Protein AF-Q8IZH7-F1 (afdb_monomer)

Foldseek 3Di:
DVVVVCVVVVHDCPPPVNVCVVVVVVVVLCQLVVCVVDDLCVLQVVQKDQQQFFDKDKDWQQWAWHADPVPRHIDIDIDIDIDGDNRIDGDNVSVSVVRGD

Mean predicted aligned error: 4.45 Å

Structure (mmCIF, N/CA/C/O backbone):
data_AF-Q8IZH7-F1
#
_entry.id   AF-Q8IZH7-F1
#
loop_
_atom_site.group_PDB
_atom_site.id
_atom_site.type_symbol
_atom_site.label_atom_id
_atom_site.label_alt_id
_atom_site.label_comp_id
_atom_site.label_asym_id
_atom_site.label_entity_id
_atom_site.label_seq_id
_atom_site.pdbx_PDB_ins_code
_atom_site.Cartn_x
_atom_site.Cartn_y
_atom_site.Cartn_z
_atom_site.occupancy
_atom_site.B_iso_or_equiv
_atom_site.auth_seq_id
_atom_site.auth_comp_id
_atom_site.auth_asym_id
_atom_site.auth_atom_id
_atom_site.pdbx_PDB_model_num
ATOM 1 N N . ALA A 1 1 ? -11.655 10.825 15.273 1.00 97.06 1 ALA A N 1
ATOM 2 C CA . ALA A 1 1 ? -12.390 9.987 14.301 1.00 97.06 1 ALA A CA 1
ATOM 3 C C . ALA A 1 1 ? -12.548 8.541 14.785 1.00 97.06 1 ALA A C 1
ATOM 5 O O . ALA A 1 1 ? -13.629 8.208 15.245 1.00 97.06 1 ALA A O 1
ATOM 6 N N . TYR A 1 2 ? -11.500 7.702 14.788 1.00 98.38 2 TYR A N 1
ATOM 7 C CA . TYR A 1 2 ? -11.636 6.259 15.078 1.00 98.38 2 TYR A CA 1
ATOM 8 C C . TYR A 1 2 ? -12.259 5.895 16.434 1.00 98.38 2 TYR A C 1
ATOM 10 O O . TYR A 1 2 ? -13.051 4.963 16.492 1.00 98.38 2 TYR A O 1
ATOM 18 N N . SER A 1 3 ? -11.978 6.640 17.510 1.00 98.12 3 SER A N 1
ATOM 19 C CA . SER A 1 3 ? -12.655 6.415 18.802 1.00 98.12 3 SER A CA 1
ATOM 20 C C . SER A 1 3 ? -14.180 6.573 18.697 1.00 98.12 3 SER A C 1
ATOM 22 O O . SER A 1 3 ? -14.927 5.750 19.214 1.00 98.12 3 SER A O 1
ATOM 24 N N . SER A 1 4 ? -14.642 7.579 17.941 1.00 98.50 4 SER A N 1
ATOM 25 C CA . SER A 1 4 ? -16.071 7.801 17.686 1.00 98.50 4 SER A CA 1
ATOM 26 C C . SER A 1 4 ? -16.686 6.645 16.905 1.00 98.50 4 SER A C 1
ATOM 28 O O . SER A 1 4 ? -17.784 6.224 17.235 1.00 98.50 4 SER A O 1
ATOM 30 N N . ILE A 1 5 ? -15.972 6.112 15.906 1.00 98.62 5 ILE A N 1
ATOM 31 C CA . ILE A 1 5 ? -16.426 4.951 15.127 1.00 98.62 5 ILE A CA 1
ATOM 32 C C . ILE A 1 5 ? -16.647 3.749 16.052 1.00 98.62 5 ILE A C 1
ATOM 34 O O . ILE A 1 5 ? -17.691 3.115 15.968 1.00 98.62 5 ILE A O 1
ATOM 38 N N . LEU A 1 6 ? -15.719 3.469 16.976 1.00 98.50 6 LEU A N 1
ATOM 39 C CA . LEU A 1 6 ? -15.877 2.371 17.939 1.00 98.50 6 LEU A CA 1
ATOM 40 C C . LEU A 1 6 ? -17.149 2.539 18.782 1.00 98.50 6 LEU A C 1
ATOM 42 O O . LEU A 1 6 ? -17.942 1.608 18.879 1.00 98.50 6 LEU A O 1
ATOM 46 N N . SER A 1 7 ? -17.385 3.731 19.334 1.00 98.38 7 SER A N 1
ATOM 47 C CA . SER A 1 7 ? -18.611 4.007 20.092 1.00 98.38 7 SER A CA 1
ATOM 48 C C . SER A 1 7 ? -19.877 3.878 19.239 1.00 98.38 7 SER A C 1
ATOM 50 O O . SER A 1 7 ? -20.858 3.299 19.695 1.00 98.38 7 SER A O 1
ATOM 52 N N . SER A 1 8 ? -19.863 4.366 17.996 1.00 98.62 8 SER A N 1
ATOM 53 C CA . SER A 1 8 ? -21.001 4.263 17.070 1.00 98.62 8 SER A CA 1
ATOM 54 C C . SER A 1 8 ? -21.311 2.826 16.644 1.00 98.62 8 SER A C 1
ATOM 56 O O . SER A 1 8 ? -22.454 2.530 16.312 1.00 98.62 8 SER A O 1
ATOM 58 N N . LEU A 1 9 ? -20.323 1.928 16.687 1.00 98.50 9 LEU A N 1
ATOM 59 C CA . LEU A 1 9 ? -20.498 0.492 16.451 1.00 98.50 9 LEU A CA 1
ATOM 60 C C . LEU A 1 9 ? -21.016 -0.269 17.689 1.00 98.50 9 LEU A C 1
ATOM 62 O O . LEU A 1 9 ? -21.170 -1.485 17.629 1.00 98.50 9 LEU A O 1
ATOM 66 N N . GLY A 1 10 ? -21.277 0.417 18.811 1.00 98.44 10 GLY A N 1
ATOM 67 C CA . GLY A 1 10 ? -21.748 -0.195 20.060 1.00 98.44 10 GLY A CA 1
ATOM 68 C C . GLY A 1 10 ? -20.648 -0.856 20.899 1.00 98.44 10 GLY A C 1
ATOM 69 O O . GLY A 1 10 ? -20.946 -1.548 21.871 1.00 98.44 10 GLY A O 1
ATOM 70 N N . GLU A 1 11 ? -19.377 -0.652 20.548 1.00 98.44 11 GLU A N 1
ATOM 71 C CA . GLU A 1 11 ? -18.233 -1.165 21.302 1.00 98.44 11 GLU A CA 1
ATOM 72 C C . GLU A 1 11 ? -17.896 -0.277 22.507 1.00 98.44 11 GLU A C 1
ATOM 74 O O . GLU A 1 11 ? -18.160 0.926 22.508 1.00 98.44 11 GLU A O 1
ATOM 79 N N . ASN A 1 12 ? -17.255 -0.857 23.529 1.00 98.00 12 ASN A N 1
ATOM 80 C CA . ASN A 1 12 ? -16.745 -0.111 24.685 1.00 98.00 12 ASN A CA 1
ATOM 81 C C . ASN A 1 12 ? -15.272 0.279 24.452 1.00 98.00 12 ASN A C 1
ATOM 83 O O . ASN A 1 12 ? -14.399 -0.577 24.632 1.00 98.00 12 ASN A O 1
ATOM 87 N N . PRO A 1 13 ? -14.934 1.550 24.143 1.00 97.38 13 PRO A N 1
ATOM 88 C CA . PRO A 1 13 ? -13.551 1.945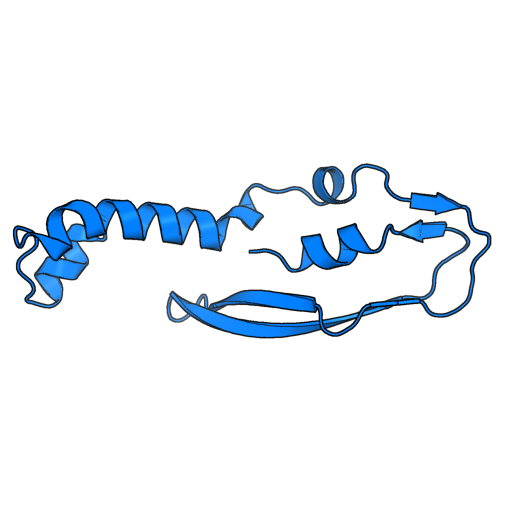 23.857 1.00 97.38 13 PRO A CA 1
ATOM 89 C C . PRO A 1 13 ? -12.594 1.780 25.047 1.00 97.38 13 PRO A C 1
ATOM 91 O O . PRO A 1 13 ? -11.381 1.773 24.852 1.00 97.38 13 PRO A O 1
ATOM 94 N N . GLN A 1 14 ? -13.122 1.628 26.269 1.00 97.94 14 GLN A N 1
ATOM 95 C CA . GLN A 1 14 ? -12.331 1.429 27.487 1.00 97.94 14 GLN A CA 1
ATOM 96 C C . GLN A 1 14 ? -11.949 -0.034 27.736 1.00 97.94 14 GLN A C 1
ATOM 98 O O . GLN A 1 14 ? -11.177 -0.318 28.654 1.00 97.94 14 GLN A O 1
ATOM 103 N N . ARG A 1 15 ? -12.450 -0.992 26.939 1.00 98.06 15 ARG A N 1
ATOM 104 C CA . ARG A 1 15 ? -12.018 -2.389 27.082 1.00 98.06 15 ARG A CA 1
ATOM 105 C C . ARG A 1 15 ? -10.536 -2.519 26.738 1.00 98.06 15 ARG A C 1
ATOM 107 O O . ARG A 1 15 ? -10.058 -1.886 25.797 1.00 98.06 15 ARG A O 1
ATOM 114 N N . GLN A 1 16 ? -9.827 -3.396 27.448 1.00 97.75 16 GLN A N 1
ATOM 115 C CA . GLN A 1 16 ? -8.365 -3.533 27.369 1.00 97.75 16 GLN A CA 1
ATOM 116 C C . GLN A 1 16 ? -7.835 -3.642 25.924 1.00 97.75 16 GLN A C 1
ATOM 118 O O . GLN A 1 16 ? -6.832 -3.015 25.587 1.00 97.75 16 GLN A O 1
ATOM 123 N N . GLY A 1 17 ? -8.554 -4.348 25.042 1.00 97.94 17 GLY A N 1
ATOM 124 C CA . GLY A 1 17 ? -8.181 -4.497 23.632 1.00 97.94 17 GLY A CA 1
ATOM 125 C C . GLY A 1 17 ? -8.342 -3.239 22.760 1.00 97.94 17 GLY A C 1
ATOM 126 O O . GLY A 1 17 ? -7.642 -3.122 21.754 1.00 97.94 17 GLY A O 1
ATOM 127 N N . LEU A 1 18 ? -9.219 -2.295 23.128 1.00 98.44 18 LEU A N 1
ATOM 128 C CA . LEU A 1 18 ? -9.536 -1.102 22.326 1.00 98.44 18 LEU A CA 1
ATOM 129 C C . LEU A 1 18 ? -8.846 0.178 22.780 1.00 98.44 18 LEU A C 1
ATOM 131 O O . LEU A 1 18 ? -8.760 1.104 21.977 1.00 98.44 18 LEU A O 1
ATOM 135 N N . LEU A 1 19 ? -8.271 0.215 23.984 1.00 98.25 19 LEU A N 1
ATOM 136 C CA . LEU A 1 19 ? -7.619 1.413 24.535 1.00 98.25 19 LEU A CA 1
ATOM 137 C C . LEU A 1 19 ? -6.630 2.073 23.561 1.00 98.25 19 LEU A C 1
ATOM 139 O O . LEU A 1 19 ? -6.573 3.294 23.440 1.00 98.25 19 LEU A O 1
ATOM 143 N N . LYS A 1 20 ? -5.857 1.260 22.831 1.00 98.50 20 LYS A N 1
ATOM 144 C CA . LYS A 1 20 ? -4.877 1.737 21.840 1.00 98.50 20 LYS A CA 1
ATOM 145 C C . LYS A 1 20 ? -5.354 1.630 20.391 1.00 98.50 20 LYS A C 1
ATOM 147 O O . LYS A 1 20 ? -4.611 1.983 19.481 1.00 98.50 20 LYS A O 1
ATOM 152 N N . THR A 1 21 ? -6.553 1.114 20.139 1.00 98.56 21 THR A N 1
ATOM 153 C CA . THR A 1 21 ? -7.059 0.897 18.774 1.00 98.56 21 THR A CA 1
ATOM 154 C C . THR A 1 21 ? -7.261 2.193 17.991 1.00 98.56 21 THR A C 1
ATOM 156 O O . THR A 1 21 ? -6.822 2.214 16.847 1.00 98.56 21 THR A O 1
ATOM 159 N N . PRO A 1 22 ? -7.799 3.294 18.555 1.00 98.62 22 PRO A N 1
ATOM 160 C CA . PRO A 1 22 ? -7.923 4.550 17.813 1.00 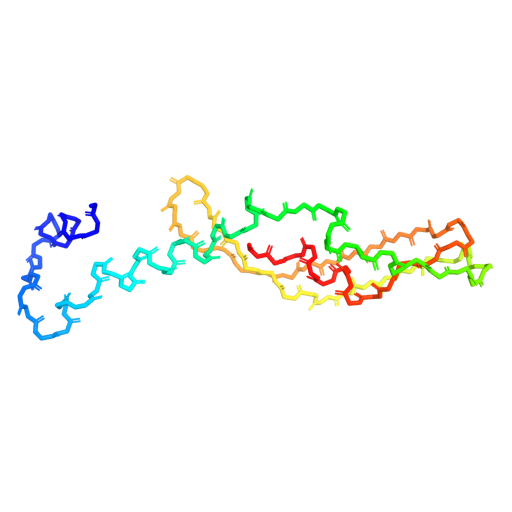98.62 22 PRO A CA 1
ATOM 161 C C . PRO A 1 22 ? -6.594 5.067 17.253 1.00 98.62 22 PRO A C 1
ATOM 163 O O . PRO A 1 22 ? -6.539 5.502 16.107 1.00 98.62 22 PRO A O 1
ATOM 166 N N . TRP A 1 23 ? -5.523 4.969 18.046 1.00 98.56 23 TRP A N 1
ATOM 167 C CA . TRP A 1 23 ? -4.178 5.375 17.641 1.00 98.56 23 TRP A CA 1
ATOM 168 C C . TRP A 1 23 ? -3.590 4.427 16.600 1.00 98.56 23 TRP A C 1
ATOM 170 O O . TRP A 1 23 ? -3.113 4.878 15.567 1.00 98.56 23 TRP A O 1
ATOM 180 N N . ARG A 1 24 ? -3.692 3.110 16.827 1.00 98.62 24 ARG A N 1
ATOM 181 C CA . ARG A 1 24 ? -3.202 2.098 15.878 1.00 98.62 24 ARG A CA 1
ATOM 182 C C . ARG A 1 24 ? -3.911 2.183 14.525 1.00 98.62 24 ARG A C 1
ATOM 184 O O . ARG A 1 24 ? -3.248 2.096 13.501 1.00 98.62 24 ARG A O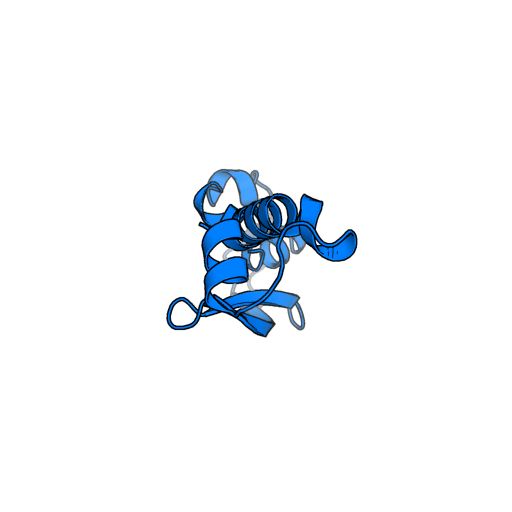 1
ATOM 191 N N . ALA A 1 25 ? -5.227 2.393 14.518 1.00 98.44 25 ALA A N 1
ATOM 192 C CA . ALA A 1 25 ? -6.009 2.560 13.296 1.00 98.44 25 ALA A CA 1
ATOM 193 C C . ALA A 1 25 ? -5.626 3.843 12.543 1.00 98.44 25 ALA A C 1
ATOM 195 O O . ALA A 1 25 ? -5.469 3.806 11.327 1.00 98.44 25 ALA A O 1
ATOM 196 N N . ALA A 1 26 ? -5.412 4.954 13.259 1.00 98.50 26 ALA A N 1
ATOM 197 C CA . ALA A 1 26 ? -4.939 6.197 12.655 1.00 98.50 26 ALA A CA 1
ATOM 198 C C . ALA A 1 26 ? -3.553 6.035 12.016 1.00 98.50 26 ALA A C 1
ATOM 200 O O . ALA A 1 26 ? -3.379 6.390 10.855 1.00 98.50 26 ALA A O 1
ATOM 201 N N . SER A 1 27 ? -2.596 5.444 12.736 1.00 98.38 27 SER A N 1
ATOM 202 C CA . SER A 1 27 ? -1.252 5.192 12.207 1.00 98.38 27 SER A CA 1
ATOM 203 C C . SER A 1 27 ? -1.260 4.225 11.023 1.00 98.38 27 SER A C 1
ATOM 205 O O . SER A 1 27 ? -0.528 4.435 10.063 1.00 98.38 27 SER A O 1
ATOM 207 N N . ALA A 1 28 ? -2.105 3.189 11.060 1.00 97.88 28 ALA A N 1
ATOM 208 C CA . ALA A 1 28 ? -2.259 2.268 9.938 1.00 97.88 28 ALA A CA 1
ATOM 209 C C . ALA A 1 28 ? -2.811 2.983 8.698 1.00 97.88 28 ALA A C 1
ATOM 211 O O . ALA A 1 28 ? -2.256 2.832 7.618 1.00 97.88 28 ALA A O 1
ATOM 212 N N . MET A 1 29 ? -3.851 3.808 8.857 1.00 98.06 29 MET A N 1
ATOM 213 C CA . MET A 1 29 ? -4.415 4.578 7.747 1.00 98.06 29 MET A CA 1
ATOM 214 C C . MET A 1 29 ? -3.390 5.539 7.141 1.00 98.06 29 MET A C 1
ATOM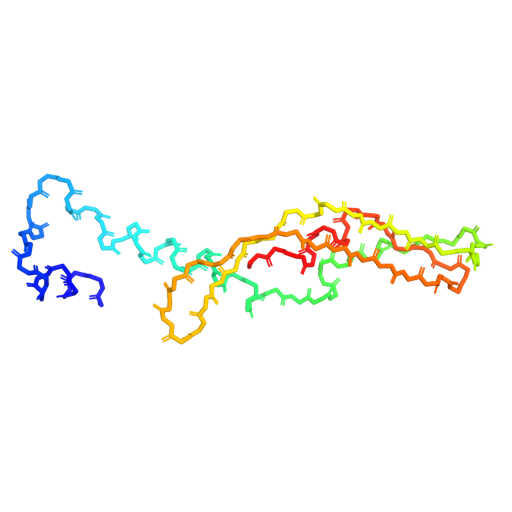 216 O O . MET A 1 29 ? -3.256 5.583 5.928 1.00 98.06 29 MET A O 1
ATOM 220 N N . GLN A 1 30 ? -2.608 6.233 7.974 1.00 97.62 30 GLN A N 1
ATOM 221 C CA . GLN A 1 30 ? -1.516 7.093 7.504 1.00 97.62 30 GLN A CA 1
ATOM 222 C C . GLN A 1 30 ? -0.461 6.320 6.707 1.00 97.62 30 GLN A C 1
ATOM 224 O O . GLN A 1 30 ? 0.032 6.825 5.704 1.00 97.62 30 GLN A O 1
ATOM 229 N N . PHE A 1 31 ? -0.124 5.100 7.134 1.00 96.44 31 PHE A N 1
ATOM 230 C CA . PHE A 1 31 ? 0.799 4.238 6.400 1.00 96.44 31 PHE A CA 1
ATOM 231 C C . PHE A 1 31 ? 0.213 3.772 5.063 1.00 96.44 31 PHE A C 1
ATOM 233 O O . PHE A 1 31 ? 0.910 3.801 4.058 1.00 96.44 31 PHE A O 1
ATOM 240 N N . PHE A 1 32 ? -1.063 3.381 5.032 1.00 96.00 32 PHE A N 1
ATOM 241 C CA . PHE A 1 32 ? -1.735 2.960 3.799 1.00 96.00 32 PHE A CA 1
ATOM 242 C C . PHE A 1 32 ? -1.913 4.083 2.772 1.00 96.00 32 PHE A C 1
ATOM 244 O O . PHE A 1 32 ? -2.251 3.801 1.629 1.00 96.00 32 PHE A O 1
ATOM 251 N N . THR A 1 33 ? -1.725 5.335 3.183 1.00 96.00 33 THR A N 1
ATOM 252 C CA . THR A 1 33 ? -1.816 6.517 2.325 1.00 96.00 33 THR A CA 1
ATOM 253 C C . THR A 1 33 ? -0.486 7.270 2.250 1.00 96.00 33 THR A C 1
ATOM 255 O O . THR A 1 33 ? -0.477 8.473 1.976 1.00 96.00 33 THR A O 1
ATOM 258 N N . LYS A 1 34 ? 0.641 6.619 2.570 1.00 95.44 34 LYS A N 1
ATOM 259 C CA . LYS A 1 34 ? 1.948 7.287 2.622 1.00 95.44 34 LYS A CA 1
ATOM 260 C C . LYS A 1 34 ? 2.395 7.767 1.239 1.00 95.44 34 LYS A C 1
ATOM 262 O O . LYS A 1 34 ? 3.080 8.782 1.175 1.00 95.44 34 LYS A O 1
ATOM 267 N N . GLY A 1 35 ? 1.961 7.123 0.154 1.00 93.25 35 GLY A N 1
ATOM 268 C CA . GLY A 1 35 ? 2.327 7.485 -1.214 1.00 93.25 35 GLY A CA 1
ATOM 269 C C . GLY A 1 35 ? 1.976 8.926 -1.601 1.00 93.25 35 GLY A C 1
ATOM 270 O O . GLY A 1 35 ? 2.648 9.505 -2.447 1.00 93.25 35 GLY A O 1
ATOM 271 N N . TYR A 1 36 ? 1.007 9.571 -0.934 1.00 94.69 36 TYR A N 1
ATOM 272 C CA . TYR A 1 36 ? 0.688 10.988 -1.177 1.00 94.69 36 TYR A CA 1
ATOM 273 C C . TYR A 1 36 ? 1.823 11.956 -0.824 1.00 94.69 36 TYR A C 1
ATOM 275 O O . TYR A 1 36 ? 1.820 13.089 -1.304 1.00 94.69 36 TYR A O 1
ATOM 283 N N . GLN A 1 37 ? 2.760 11.545 0.034 1.00 94.25 37 GLN A N 1
ATOM 284 C CA . GLN A 1 37 ? 3.900 12.373 0.435 1.00 94.25 37 GLN A CA 1
ATOM 285 C C . GLN A 1 37 ? 5.183 12.029 -0.339 1.00 94.25 37 GLN A C 1
ATOM 287 O O . GLN A 1 37 ? 6.213 12.658 -0.111 1.00 94.25 37 GLN A O 1
ATOM 292 N N . GLU A 1 38 ? 5.140 11.023 -1.217 1.00 89.94 38 GLU A N 1
ATOM 293 C CA . GLU A 1 38 ? 6.283 10.588 -2.017 1.00 89.94 38 GLU A CA 1
ATOM 294 C C . GLU A 1 38 ? 6.286 11.294 -3.381 1.00 89.94 38 GLU A C 1
ATOM 296 O O . GLU A 1 38 ? 5.237 11.587 -3.959 1.00 89.94 38 GLU A O 1
ATOM 301 N N . THR A 1 39 ? 7.476 11.568 -3.920 1.00 90.38 39 THR A N 1
ATOM 302 C CA . THR A 1 39 ? 7.631 12.093 -5.281 1.00 90.38 39 THR A CA 1
ATOM 303 C C . THR A 1 39 ? 8.325 11.065 -6.165 1.00 90.38 39 THR A C 1
ATOM 305 O O . THR A 1 39 ? 9.211 10.335 -5.720 1.00 90.38 39 THR A O 1
ATOM 308 N N . ILE A 1 40 ? 7.943 11.011 -7.444 1.00 86.94 40 ILE A N 1
ATOM 309 C CA . ILE A 1 40 ? 8.528 10.061 -8.403 1.00 86.94 40 ILE A CA 1
ATOM 310 C C . ILE A 1 40 ? 10.051 10.246 -8.487 1.00 86.94 40 ILE A C 1
ATOM 312 O O . ILE A 1 40 ? 10.782 9.259 -8.509 1.00 86.94 40 ILE A O 1
ATOM 316 N N . SER A 1 41 ? 10.534 11.491 -8.476 1.00 85.62 41 SER A N 1
ATOM 317 C CA . SER A 1 41 ? 11.965 11.807 -8.531 1.00 85.62 41 SER A CA 1
ATOM 318 C C . SER A 1 41 ? 12.752 11.155 -7.388 1.00 85.62 41 SER A C 1
ATOM 320 O O . SER A 1 41 ? 13.774 10.514 -7.637 1.00 85.62 41 SER A O 1
ATOM 322 N N . ASP A 1 42 ? 12.239 11.232 -6.155 1.00 85.62 42 ASP A N 1
ATOM 323 C CA . ASP A 1 42 ? 12.886 10.639 -4.976 1.00 85.62 42 ASP A CA 1
ATOM 324 C C . ASP A 1 42 ? 12.845 9.103 -5.005 1.00 85.62 42 ASP A C 1
ATOM 326 O O . ASP A 1 42 ? 13.775 8.425 -4.558 1.00 85.62 42 ASP A O 1
ATOM 330 N N . VAL A 1 43 ? 11.772 8.523 -5.554 1.00 82.81 43 VAL A N 1
ATOM 331 C CA . VAL A 1 43 ? 11.647 7.067 -5.708 1.00 82.81 43 VAL A CA 1
ATOM 332 C C . VAL A 1 43 ? 12.654 6.549 -6.736 1.00 82.81 43 VAL A C 1
ATOM 334 O O . VAL A 1 43 ? 13.358 5.569 -6.455 1.00 82.81 43 VAL A O 1
ATOM 337 N N . LEU A 1 44 ? 12.767 7.214 -7.891 1.00 82.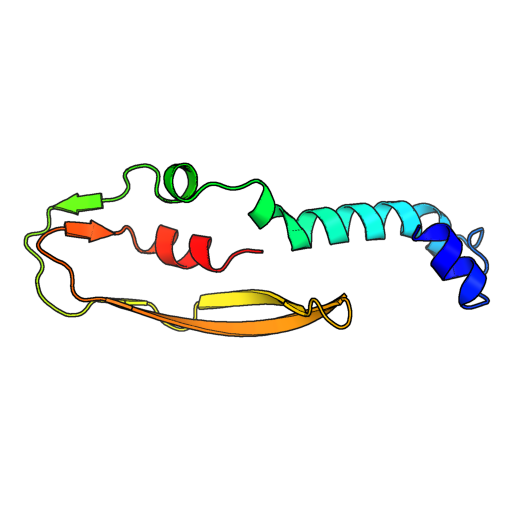62 44 LEU A N 1
ATOM 338 C CA . LEU A 1 44 ? 13.677 6.839 -8.976 1.00 82.62 44 LEU A CA 1
ATOM 339 C C . LEU A 1 44 ? 15.148 6.947 -8.550 1.00 82.62 44 LEU A C 1
ATOM 341 O O . LEU A 1 44 ? 15.904 6.005 -8.796 1.00 82.62 44 LEU A O 1
ATOM 345 N N . ASN A 1 45 ? 15.528 8.018 -7.837 1.00 84.31 45 ASN A N 1
ATOM 346 C CA . ASN A 1 45 ? 16.867 8.233 -7.264 1.00 84.31 45 ASN A CA 1
ATOM 347 C C . ASN A 1 45 ? 18.004 7.907 -8.254 1.00 84.31 45 ASN A C 1
ATOM 349 O O . ASN A 1 45 ? 18.882 7.098 -7.943 1.00 84.31 45 ASN A O 1
ATOM 353 N N . ASP A 1 46 ? 17.913 8.457 -9.468 1.00 79.31 46 ASP A N 1
ATOM 354 C CA . ASP A 1 46 ? 18.898 8.328 -10.553 1.00 79.31 46 ASP A CA 1
ATOM 355 C C . ASP A 1 46 ? 19.331 6.890 -10.888 1.00 79.31 46 ASP A C 1
ATOM 357 O O . ASP A 1 46 ? 20.405 6.663 -11.439 1.00 79.31 46 ASP A O 1
ATOM 361 N N . ALA A 1 47 ? 18.495 5.890 -10.586 1.00 85.50 47 ALA A N 1
ATOM 362 C CA . ALA A 1 47 ? 18.775 4.484 -10.875 1.00 85.50 47 ALA A CA 1
ATOM 363 C C . ALA A 1 47 ? 18.508 4.142 -12.352 1.00 85.50 47 ALA A C 1
ATOM 365 O O . ALA A 1 47 ? 17.777 3.197 -12.657 1.00 85.50 47 ALA A O 1
ATOM 366 N N . ILE A 1 48 ? 19.063 4.951 -13.251 1.00 86.44 48 ILE A N 1
ATOM 367 C CA . ILE A 1 48 ? 18.993 4.803 -14.700 1.00 86.44 48 ILE A CA 1
ATOM 368 C C . ILE A 1 48 ? 20.381 4.386 -15.179 1.00 86.44 48 ILE A C 1
ATOM 370 O O . ILE A 1 48 ? 21.370 5.066 -14.909 1.00 86.44 48 ILE A O 1
ATOM 374 N N . PHE A 1 49 ? 20.444 3.263 -15.882 1.00 88.81 49 PHE A N 1
ATOM 375 C CA . PHE A 1 49 ? 21.681 2.664 -16.371 1.00 88.81 49 PHE A CA 1
ATOM 376 C C . PHE A 1 49 ? 21.701 2.707 -17.895 1.00 88.81 49 PHE A C 1
ATOM 378 O O . PHE A 1 49 ? 20.683 2.427 -18.526 1.00 88.81 49 PHE A O 1
ATOM 385 N N . ASP A 1 50 ? 22.838 3.075 -18.480 1.00 88.25 50 ASP A N 1
ATOM 386 C CA . ASP A 1 50 ? 23.042 3.053 -19.929 1.00 88.25 50 ASP A CA 1
ATOM 387 C C . ASP A 1 50 ? 23.599 1.681 -20.322 1.00 88.25 50 ASP A C 1
ATOM 389 O O . ASP A 1 50 ? 24.767 1.386 -20.079 1.00 88.25 50 ASP A O 1
ATOM 393 N N . GLU A 1 51 ? 22.730 0.820 -20.846 1.00 86.50 51 GLU A N 1
ATOM 394 C CA . GLU A 1 51 ? 23.030 -0.585 -21.164 1.00 86.50 51 GLU A CA 1
ATOM 395 C C . GLU A 1 51 ? 22.901 -0.860 -22.676 1.00 86.50 51 GLU A C 1
ATOM 397 O O . GLU A 1 51 ? 22.940 -2.014 -23.094 1.00 86.50 51 GLU A O 1
ATOM 402 N N . ASP A 1 52 ? 22.697 0.186 -23.497 1.00 86.19 52 ASP A N 1
ATOM 403 C CA . ASP A 1 52 ? 22.370 0.105 -24.936 1.00 86.19 52 ASP A CA 1
ATOM 404 C C . ASP A 1 52 ? 21.305 -0.969 -25.242 1.00 86.19 52 ASP A C 1
ATOM 406 O O . ASP A 1 52 ? 21.381 -1.705 -26.222 1.00 86.19 52 ASP A O 1
ATOM 410 N N . HIS A 1 53 ? 20.314 -1.083 -24.351 1.00 86.69 53 HIS A N 1
ATOM 411 C CA . HIS A 1 53 ? 19.270 -2.101 -24.415 1.00 86.69 53 HIS A CA 1
ATOM 412 C C . HIS A 1 53 ? 18.027 -1.562 -25.138 1.00 86.69 53 HIS A C 1
ATOM 414 O O . HIS A 1 53 ? 17.532 -0.479 -24.802 1.00 86.69 53 HIS A O 1
ATOM 420 N N . ASP A 1 54 ? 17.507 -2.321 -26.104 1.00 89.25 54 ASP A N 1
ATOM 421 C CA . ASP A 1 5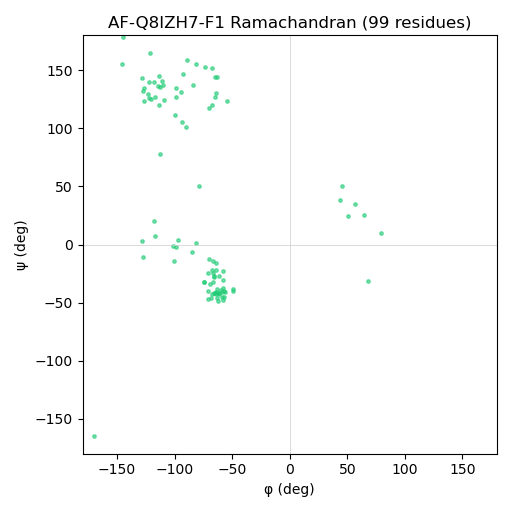4 ? 16.333 -1.987 -26.926 1.00 89.25 54 ASP A CA 1
ATOM 422 C C . ASP A 1 54 ? 15.260 -3.100 -26.960 1.00 89.25 54 ASP A C 1
ATOM 424 O O . ASP A 1 54 ? 14.216 -2.955 -27.602 1.00 89.25 54 ASP A O 1
ATOM 428 N N . GLU A 1 55 ? 15.471 -4.189 -26.215 1.00 92.38 55 GLU A N 1
ATOM 429 C CA . GLU A 1 55 ? 14.515 -5.287 -26.061 1.00 92.38 55 GLU A CA 1
ATOM 430 C C . GLU A 1 55 ? 13.551 -5.065 -24.883 1.00 92.38 55 GLU A C 1
ATOM 432 O O . GLU A 1 55 ? 13.810 -4.307 -23.949 1.00 92.38 55 GLU A O 1
ATOM 437 N N . MET A 1 56 ? 12.396 -5.737 -24.913 1.00 93.50 56 MET A N 1
ATOM 438 C CA . MET A 1 56 ? 11.364 -5.574 -23.887 1.00 93.50 56 MET A CA 1
ATOM 439 C C . MET A 1 56 ? 11.844 -6.051 -22.512 1.00 93.50 56 MET A C 1
ATOM 441 O O . MET A 1 56 ? 12.188 -7.217 -22.327 1.00 93.50 56 MET A O 1
ATOM 445 N N . VAL A 1 57 ? 11.724 -5.177 -21.515 1.00 92.81 57 VAL A N 1
ATOM 446 C CA . VAL A 1 57 ? 11.947 -5.507 -20.106 1.00 92.81 57 VAL A CA 1
ATOM 447 C C . VAL A 1 57 ? 10.599 -5.754 -19.438 1.00 92.81 57 VAL A C 1
ATOM 449 O O . VAL A 1 57 ? 9.705 -4.909 -19.503 1.00 92.81 57 VAL A O 1
ATOM 452 N N . ILE A 1 58 ? 10.451 -6.906 -18.776 1.00 93.69 58 ILE A N 1
ATOM 453 C CA . ILE A 1 58 ? 9.243 -7.278 -18.028 1.00 93.69 58 ILE A CA 1
ATOM 454 C C . ILE A 1 58 ? 9.600 -7.554 -16.568 1.00 93.69 58 ILE A C 1
ATOM 456 O O . ILE A 1 58 ? 10.410 -8.432 -16.272 1.00 93.69 58 ILE A O 1
ATOM 460 N N . VAL A 1 59 ? 8.913 -6.872 -15.652 1.00 93.44 59 VAL A N 1
ATOM 461 C CA . VAL A 1 59 ? 8.874 -7.210 -14.226 1.00 93.44 59 VAL A CA 1
ATOM 462 C C . VAL A 1 59 ? 7.460 -7.650 -13.884 1.00 93.44 59 VAL A C 1
ATOM 464 O O . VAL A 1 59 ? 6.497 -6.911 -14.074 1.00 93.44 59 VAL A O 1
ATOM 467 N N . LYS A 1 60 ? 7.318 -8.880 -13.400 1.00 94.62 60 LYS A N 1
ATOM 468 C CA . LYS A 1 60 ? 6.023 -9.502 -13.114 1.00 94.62 60 LYS A CA 1
ATOM 469 C C . LYS A 1 60 ? 5.920 -9.915 -11.652 1.00 94.62 60 LYS A C 1
ATOM 471 O O . LYS A 1 60 ? 6.930 -10.022 -10.966 1.00 94.62 60 LYS A O 1
ATOM 476 N N . ASP A 1 61 ? 4.690 -10.187 -11.225 1.00 95.00 61 ASP A N 1
ATOM 477 C CA . ASP A 1 61 ? 4.367 -10.735 -9.907 1.00 95.00 61 ASP A CA 1
ATOM 478 C C . ASP A 1 61 ? 4.723 -9.797 -8.740 1.00 95.00 61 ASP A C 1
ATOM 480 O O . ASP A 1 61 ? 4.887 -10.254 -7.605 1.00 95.00 61 ASP A O 1
ATOM 484 N N . ILE A 1 62 ? 4.762 -8.481 -9.001 1.00 94.12 62 ILE A N 1
ATOM 485 C CA . ILE A 1 62 ? 4.973 -7.444 -7.984 1.00 94.12 62 ILE A CA 1
ATOM 486 C C . ILE A 1 62 ? 3.747 -7.414 -7.070 1.00 94.12 62 ILE A C 1
ATOM 488 O O . ILE A 1 62 ? 2.631 -7.197 -7.545 1.00 94.12 62 ILE A O 1
ATOM 492 N N . ASP A 1 63 ? 3.944 -7.648 -5.774 1.00 93.44 63 ASP A N 1
ATOM 493 C CA . ASP A 1 63 ? 2.882 -7.508 -4.778 1.00 93.44 63 ASP A CA 1
ATOM 494 C C . ASP A 1 63 ? 2.411 -6.059 -4.681 1.00 93.44 63 ASP A C 1
ATOM 496 O O . ASP A 1 63 ? 3.219 -5.145 -4.533 1.00 93.44 63 ASP A O 1
ATOM 500 N N . MET A 1 64 ? 1.095 -5.863 -4.739 1.00 94.44 64 MET A N 1
ATOM 501 C CA . MET A 1 64 ? 0.471 -4.552 -4.626 1.00 94.44 64 MET A CA 1
ATOM 502 C C . MET A 1 64 ? -0.615 -4.573 -3.558 1.00 94.44 64 MET A C 1
ATOM 504 O O . MET A 1 64 ? -1.470 -5.466 -3.518 1.00 94.44 64 MET A O 1
ATOM 508 N N . PHE A 1 65 ? -0.563 -3.560 -2.698 1.00 94.31 65 PHE A N 1
ATOM 509 C CA . PHE A 1 65 ? -1.520 -3.317 -1.630 1.00 94.31 65 PHE A CA 1
ATOM 510 C C . PHE A 1 65 ? -2.023 -1.891 -1.779 1.00 94.31 65 PHE A C 1
ATOM 512 O O . PHE A 1 65 ? -1.231 -0.954 -1.766 1.00 94.31 65 PHE A O 1
ATOM 519 N N . SER A 1 66 ? -3.332 -1.715 -1.904 1.00 95.62 66 SER A N 1
ATOM 520 C CA . SER A 1 66 ? -3.924 -0.387 -2.007 1.00 95.62 66 SER A CA 1
ATOM 521 C C . SER A 1 66 ? -5.282 -0.348 -1.314 1.00 95.62 66 SER A C 1
ATOM 523 O O . SER A 1 66 ? -5.745 -1.342 -0.744 1.00 95.62 66 SER A O 1
ATOM 525 N N . MET A 1 67 ? -5.911 0.822 -1.307 1.00 96.81 67 MET A N 1
ATOM 526 C CA . MET A 1 67 ? -7.156 1.076 -0.601 1.00 96.81 67 MET A CA 1
ATOM 527 C C . MET A 1 67 ? -8.227 1.581 -1.557 1.00 96.81 67 MET A C 1
ATOM 529 O O . MET A 1 67 ? -8.014 2.524 -2.313 1.00 96.81 67 MET A O 1
ATOM 533 N N . CYS A 1 68 ? -9.405 0.961 -1.515 1.00 97.31 68 CYS A N 1
ATOM 534 C CA . CYS A 1 68 ? -10.542 1.426 -2.291 1.00 97.31 68 CYS A CA 1
ATOM 535 C C . CYS A 1 68 ? -11.041 2.754 -1.714 1.00 97.31 68 CYS A C 1
ATOM 537 O O . CYS A 1 68 ? -11.534 2.787 -0.589 1.00 97.31 68 CYS A O 1
ATOM 539 N N . GLU A 1 69 ? -10.980 3.828 -2.491 1.00 97.12 69 GLU A N 1
ATOM 540 C CA . GLU A 1 69 ? -11.436 5.160 -2.067 1.00 97.12 69 GLU A CA 1
ATOM 541 C C . GLU A 1 69 ? -12.934 5.220 -1.717 1.00 97.12 69 GLU A C 1
ATOM 543 O O . GLU A 1 69 ? -13.345 5.999 -0.863 1.00 97.12 69 GLU A O 1
ATOM 548 N N . HIS A 1 70 ? -13.748 4.349 -2.315 1.00 97.56 70 HIS A N 1
ATOM 549 C CA . HIS A 1 70 ? -15.198 4.327 -2.114 1.00 97.56 70 HIS A CA 1
ATOM 550 C C . HIS A 1 70 ? -15.611 3.751 -0.755 1.00 97.56 70 HIS A C 1
ATOM 552 O O . HIS A 1 70 ? -16.637 4.137 -0.199 1.00 97.56 70 HIS A O 1
ATOM 558 N N . HIS A 1 71 ? -14.832 2.801 -0.229 1.00 97.62 71 HIS A N 1
ATOM 559 C CA . HIS A 1 71 ? -15.220 2.005 0.942 1.00 97.62 71 HIS A CA 1
ATOM 560 C C . HIS A 1 71 ? -14.166 2.001 2.051 1.00 97.62 71 HIS A C 1
ATOM 562 O O . HIS A 1 71 ? -14.445 1.528 3.150 1.00 97.62 71 HIS A O 1
ATOM 568 N N . LEU A 1 72 ? -12.960 2.503 1.772 1.00 96.94 72 LEU A N 1
ATOM 569 C CA . LEU A 1 72 ? -11.798 2.472 2.664 1.00 96.94 72 LEU A CA 1
ATOM 570 C C . LEU A 1 72 ? -11.419 1.047 3.106 1.00 96.94 72 LEU A C 1
ATOM 572 O O . LEU A 1 72 ? -10.974 0.818 4.230 1.00 96.94 72 LEU A O 1
ATOM 576 N N . VAL A 1 73 ? -11.607 0.082 2.200 1.00 96.94 73 VAL A N 1
ATOM 577 C CA . VAL A 1 73 ? -11.260 -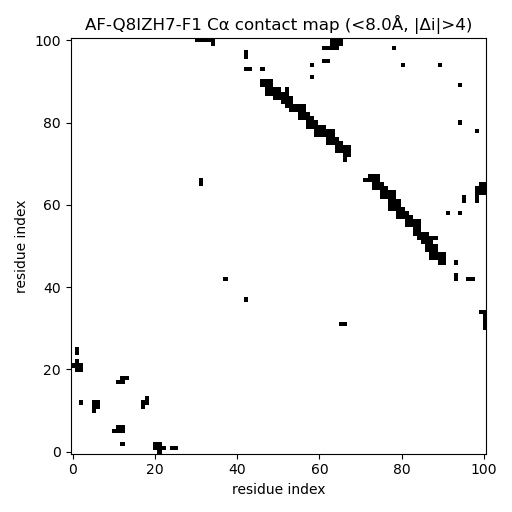1.335 2.382 1.00 96.94 73 VAL A CA 1
ATOM 578 C C . VAL A 1 73 ? -10.089 -1.689 1.459 1.00 96.94 73 VAL A C 1
ATOM 580 O O . VAL A 1 73 ? -10.062 -1.205 0.321 1.00 96.94 73 VAL A O 1
ATOM 583 N N . PRO A 1 74 ? -9.124 -2.516 1.907 1.00 94.75 74 PRO A N 1
ATOM 584 C CA . PRO A 1 74 ? -8.001 -2.912 1.069 1.00 94.75 74 PRO A CA 1
ATOM 585 C C . PRO A 1 74 ? -8.433 -3.704 -0.165 1.00 94.75 74 PRO A C 1
ATOM 587 O O . PRO A 1 74 ? -9.322 -4.553 -0.091 1.00 94.75 74 PRO A O 1
ATOM 590 N N . PHE A 1 75 ? -7.729 -3.490 -1.270 1.00 96.44 75 PHE A N 1
ATOM 591 C CA . PHE A 1 75 ? -7.659 -4.450 -2.364 1.00 96.44 75 PHE A CA 1
ATOM 592 C C . PHE A 1 75 ? -6.194 -4.817 -2.592 1.00 96.44 75 PHE A C 1
ATOM 594 O O . PHE A 1 75 ? -5.299 -3.980 -2.473 1.00 96.44 75 PHE A O 1
ATOM 601 N N . VAL A 1 76 ? -5.955 -6.100 -2.850 1.00 96.31 76 VAL A N 1
ATOM 602 C CA . VAL A 1 76 ? -4.613 -6.676 -2.958 1.00 96.31 76 VAL A CA 1
ATOM 603 C C . VAL A 1 76 ? -4.506 -7.456 -4.254 1.00 96.31 76 VAL A C 1
ATOM 605 O O . VAL A 1 76 ? -5.475 -8.085 -4.686 1.00 96.31 76 VAL A O 1
ATOM 608 N N . GLY A 1 77 ? -3.342 -7.408 -4.887 1.00 95.75 77 GLY A N 1
ATOM 609 C CA . GLY A 1 77 ? -3.158 -8.041 -6.182 1.00 95.75 77 GLY A CA 1
ATOM 610 C C . GLY A 1 77 ? -1.711 -8.083 -6.634 1.00 95.75 77 GLY A C 1
ATOM 611 O O . GLY A 1 77 ? -0.780 -7.890 -5.851 1.00 95.75 77 GLY A O 1
ATOM 612 N N . LYS A 1 78 ? -1.546 -8.361 -7.926 1.00 96.06 78 LYS A N 1
ATOM 613 C CA . LYS A 1 78 ? -0.255 -8.397 -8.603 1.00 96.06 78 LYS A CA 1
ATOM 614 C C . LYS A 1 78 ? -0.211 -7.343 -9.697 1.00 96.06 78 LYS A C 1
ATOM 616 O O . LYS A 1 78 ? -1.186 -7.166 -10.425 1.00 96.06 78 LYS A O 1
ATOM 621 N N . VAL A 1 79 ? 0.931 -6.677 -9.819 1.00 95.19 79 VAL A N 1
ATOM 622 C CA . VAL A 1 79 ? 1.229 -5.748 -10.910 1.00 95.19 79 VAL A CA 1
ATOM 623 C C . VAL A 1 79 ? 2.292 -6.366 -11.815 1.00 95.19 79 VAL A C 1
ATOM 625 O O . VAL A 1 79 ? 3.269 -6.966 -11.359 1.00 95.19 79 VAL A O 1
ATOM 628 N N . HIS A 1 80 ? 2.078 -6.219 -13.119 1.00 95.25 80 HIS A N 1
ATOM 629 C CA . HIS A 1 80 ? 3.016 -6.608 -14.163 1.00 95.25 80 HIS A CA 1
ATOM 630 C C . HIS A 1 80 ? 3.360 -5.362 -14.972 1.00 95.25 80 HIS A C 1
ATOM 632 O O . HIS A 1 80 ? 2.464 -4.683 -15.469 1.00 95.25 80 HIS A O 1
ATOM 638 N N . ILE A 1 81 ? 4.648 -5.059 -15.088 1.00 94.00 81 ILE A N 1
ATOM 639 C CA . ILE A 1 81 ? 5.158 -3.890 -15.797 1.00 94.00 81 ILE A CA 1
ATOM 640 C C . ILE A 1 81 ? 6.003 -4.385 -16.962 1.00 94.00 81 ILE A C 1
ATOM 642 O O . ILE A 1 81 ? 6.913 -5.189 -16.774 1.00 94.00 81 ILE A O 1
ATOM 646 N N . GLY A 1 82 ? 5.694 -3.900 -18.160 1.00 94.38 82 GLY A N 1
ATOM 647 C CA . GLY A 1 82 ? 6.490 -4.111 -19.361 1.00 94.38 82 GLY A CA 1
ATOM 648 C C . GLY A 1 82 ? 6.815 -2.769 -20.000 1.00 94.38 82 GLY A C 1
ATOM 649 O O . GLY A 1 82 ? 5.929 -1.923 -20.116 1.00 94.38 82 GLY A O 1
ATOM 650 N N . TYR A 1 83 ? 8.064 -2.565 -20.405 1.00 93.44 83 TYR A N 1
ATOM 651 C CA . TYR A 1 83 ? 8.465 -1.377 -21.156 1.00 93.44 83 TYR A CA 1
ATOM 652 C C . TYR A 1 83 ? 9.559 -1.710 -22.176 1.00 93.44 83 TYR A C 1
ATOM 654 O O . TYR A 1 83 ? 10.286 -2.691 -22.026 1.00 93.44 83 TYR A O 1
ATOM 662 N N . LEU A 1 84 ? 9.646 -0.895 -23.229 1.00 94.62 84 LEU A N 1
ATOM 663 C CA . LEU A 1 84 ? 10.730 -0.932 -24.209 1.00 94.62 84 LEU A CA 1
ATOM 664 C C . LEU A 1 84 ? 11.720 0.190 -23.859 1.00 94.62 84 LEU A C 1
ATOM 666 O O . LEU A 1 84 ? 11.338 1.362 -23.935 1.00 94.62 84 LEU A O 1
ATOM 670 N N . PRO A 1 85 ? 12.942 -0.137 -23.412 1.00 93.00 85 PRO A N 1
ATOM 671 C CA . PRO A 1 85 ? 13.967 0.851 -23.132 1.00 93.00 85 PRO A CA 1
ATOM 672 C C . PRO A 1 85 ? 14.435 1.531 -24.420 1.00 93.00 85 PRO A C 1
ATOM 674 O O . PRO A 1 85 ? 14.396 0.965 -25.508 1.00 93.00 85 PRO A O 1
ATOM 677 N N . ASN A 1 86 ? 14.895 2.772 -24.278 1.00 91.44 86 ASN A N 1
ATOM 678 C CA . ASN A 1 86 ? 15.605 3.491 -25.330 1.00 91.44 86 ASN A CA 1
ATOM 679 C C . ASN A 1 86 ? 17.050 3.673 -24.871 1.00 91.44 86 ASN A C 1
ATOM 681 O O . ASN A 1 86 ? 17.401 4.737 -24.355 1.00 91.44 86 ASN A O 1
ATOM 685 N N . LYS A 1 87 ? 17.845 2.599 -24.974 1.00 90.31 87 LYS A N 1
ATOM 686 C CA . LYS A 1 87 ? 19.239 2.468 -24.498 1.00 90.31 87 LYS A CA 1
ATOM 687 C C . LYS A 1 87 ? 19.415 2.468 -22.979 1.00 90.31 87 LYS A C 1
ATOM 689 O O . LYS A 1 87 ? 20.292 1.790 -22.454 1.00 90.31 87 LYS A O 1
ATOM 694 N N . GLN A 1 88 ? 18.546 3.182 -22.271 1.00 89.75 88 GLN A N 1
ATOM 695 C CA . GLN A 1 88 ? 18.569 3.312 -20.822 1.00 89.75 88 GLN A CA 1
ATOM 696 C C . GLN A 1 88 ? 17.568 2.377 -20.139 1.00 89.75 88 GLN A C 1
ATOM 698 O O . GLN A 1 88 ? 16.395 2.305 -20.515 1.00 89.75 88 GLN A O 1
ATOM 703 N N . VAL A 1 89 ? 18.028 1.705 -19.087 1.00 90.00 89 VAL A N 1
ATOM 704 C CA . VAL A 1 89 ? 17.268 0.743 -18.285 1.00 90.00 89 VAL A CA 1
ATOM 705 C C . VAL A 1 89 ? 17.058 1.303 -16.879 1.00 90.00 89 VAL A C 1
ATOM 707 O O . VAL A 1 89 ? 17.981 1.828 -16.257 1.00 90.00 89 VAL A O 1
ATOM 710 N N . LEU A 1 90 ? 15.837 1.177 -16.356 1.00 89.25 90 LEU A N 1
ATOM 711 C CA . LEU A 1 90 ? 15.521 1.537 -14.978 1.00 89.25 90 LEU A CA 1
ATOM 712 C C . LEU A 1 90 ? 15.860 0.371 -14.041 1.00 89.25 90 LEU A C 1
ATOM 714 O O . LEU A 1 90 ? 15.516 -0.779 -14.315 1.00 89.25 90 LEU A O 1
ATOM 718 N N . GLY A 1 91 ? 16.475 0.664 -12.895 1.00 87.75 91 GLY A N 1
ATOM 719 C CA . GLY A 1 91 ? 16.736 -0.338 -11.866 1.00 87.75 91 GLY A CA 1
ATOM 720 C C . GLY A 1 91 ? 15.457 -1.072 -11.443 1.00 87.75 91 GLY A C 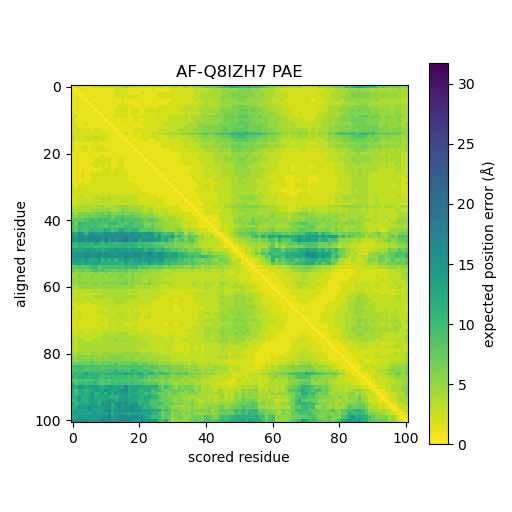1
ATOM 721 O O . GLY A 1 91 ? 14.497 -0.454 -10.983 1.0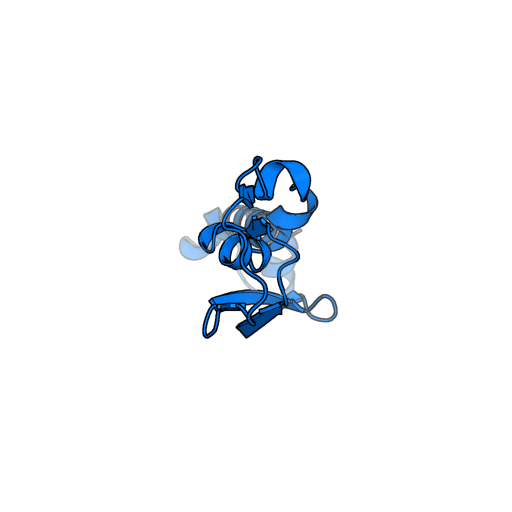0 87.75 91 GLY A O 1
ATOM 722 N N . LEU A 1 92 ? 15.452 -2.404 -11.550 1.00 83.38 92 LEU A N 1
ATOM 723 C CA . LEU A 1 92 ? 14.249 -3.236 -11.377 1.00 83.38 92 LEU A CA 1
ATOM 724 C C . LEU A 1 92 ? 13.565 -3.065 -10.008 1.00 83.38 92 LEU A C 1
ATOM 726 O O . LEU A 1 92 ? 12.344 -3.156 -9.903 1.00 83.38 92 LEU A O 1
ATOM 730 N N . SER A 1 93 ? 14.326 -2.761 -8.951 1.00 82.44 93 SER A N 1
ATOM 731 C CA . SER A 1 93 ? 13.773 -2.498 -7.614 1.00 82.44 93 SER A CA 1
ATOM 732 C C . SER A 1 93 ? 12.938 -1.212 -7.543 1.00 82.44 93 SER A C 1
ATOM 734 O O . SER A 1 93 ? 12.079 -1.089 -6.671 1.00 82.44 93 SER A O 1
ATOM 736 N N . LYS A 1 94 ? 13.140 -0.262 -8.465 1.00 83.56 94 LYS A N 1
ATOM 737 C CA . LYS A 1 94 ? 12.355 0.980 -8.543 1.00 83.56 94 LYS A CA 1
ATOM 738 C C . LYS A 1 94 ? 10.956 0.747 -9.100 1.00 83.56 94 LYS A C 1
ATOM 740 O O . LYS A 1 94 ? 10.016 1.386 -8.642 1.00 83.56 94 LYS A O 1
ATOM 745 N N . LEU A 1 95 ? 10.816 -0.224 -10.002 1.00 78.88 95 LEU A N 1
ATOM 746 C CA . LEU A 1 95 ? 9.525 -0.668 -10.537 1.00 78.88 95 LEU A CA 1
ATOM 747 C C . LEU A 1 95 ? 8.656 -1.344 -9.467 1.00 78.88 95 LEU A C 1
ATOM 749 O O . LEU A 1 95 ? 7.437 -1.218 -9.482 1.00 78.88 95 LEU A O 1
ATOM 753 N N . ALA A 1 96 ? 9.275 -2.029 -8.501 1.00 78.75 96 ALA A N 1
ATOM 754 C CA . ALA A 1 96 ? 8.550 -2.557 -7.348 1.00 78.75 96 ALA A CA 1
ATOM 755 C C . ALA A 1 96 ? 8.099 -1.439 -6.390 1.00 78.75 96 ALA A C 1
ATOM 757 O O . ALA A 1 96 ? 6.967 -1.465 -5.915 1.00 78.75 96 ALA A O 1
ATOM 758 N N . ARG A 1 97 ? 8.943 -0.421 -6.155 1.00 77.94 97 ARG A N 1
ATOM 759 C CA . ARG A 1 97 ? 8.605 0.710 -5.268 1.00 77.94 97 ARG A CA 1
ATOM 760 C C . ARG A 1 97 ? 7.459 1.574 -5.789 1.00 77.94 97 ARG A C 1
ATOM 762 O O . ARG A 1 97 ? 6.733 2.140 -4.986 1.00 77.94 97 ARG A O 1
ATOM 769 N N . SER A 1 98 ? 7.243 1.641 -7.102 1.00 69.38 98 SER A N 1
ATOM 770 C CA . SER A 1 98 ? 6.086 2.356 -7.660 1.00 69.38 98 SER A CA 1
ATOM 771 C C . SER A 1 98 ? 4.738 1.675 -7.390 1.00 69.38 98 SER A C 1
ATOM 773 O O . SER A 1 98 ? 3.703 2.285 -7.631 1.00 69.38 98 SER A O 1
ATOM 775 N N . ALA A 1 99 ? 4.736 0.419 -6.930 1.00 73.31 99 ALA A N 1
ATOM 776 C CA . ALA A 1 99 ? 3.527 -0.318 -6.559 1.00 73.31 99 ALA A CA 1
ATOM 777 C C . ALA A 1 99 ? 3.236 -0.279 -5.043 1.00 73.31 99 ALA A C 1
ATOM 779 O O . ALA A 1 99 ? 2.301 -0.941 -4.586 1.00 73.31 99 ALA A O 1
ATOM 780 N N . GLU A 1 100 ? 4.033 0.462 -4.265 1.00 75.56 100 GLU A N 1
ATOM 781 C CA . GLU A 1 100 ? 3.807 0.654 -2.832 1.00 75.56 100 GLU A CA 1
ATOM 782 C C . GLU A 1 100 ? 2.627 1.608 -2.543 1.00 75.56 100 GLU A C 1
ATOM 784 O O . GLU A 1 100 ? 2.326 2.478 -3.364 1.00 75.56 100 GLU A O 1
ATOM 789 N N . PRO A 1 101 ? 1.961 1.455 -1.379 1.00 64.31 101 PRO A N 1
ATOM 790 C CA . PRO A 1 101 ? 0.920 2.371 -0.901 1.00 64.31 101 PRO A CA 1
ATOM 791 C C . PRO A 1 101 ? 1.460 3.744 -0.473 1.00 64.31 101 PRO A C 1
ATOM 793 O O . PRO A 1 101 ? 2.680 3.862 -0.196 1.00 64.31 101 PRO A O 1
#

Sequence (101 aa):
AYSSILSSLGENPQRQGLLKTPWRAASAMQFFTKGYQETISDVLNDAIFDEDHDEMVIVKDIDMFSMCEHHLVPFVGKVHIGYLPNKQVLGLSKLARSAEP

Radius of gyration: 19.86 Å; Cα contacts (8 Å, |Δi|>4): 126; chains: 1; bounding box: 45×23×54 Å

Secondary structure (DSSP, 8-state):
-HHHHHHHTT--TTSTTTTTHHHHHHHHHHHHTGGGG--HHHHHTT-EEEEEE-SPEEEEEEEEEEE-TTT--EEEEEEEEEE--BEEEE-HHHHHHTT--

Nearest PDB structures (foldseek):
  7ala-assembly1_C-2  TM=9.667E-01  e=5.244E-15  Homo sapiens
  6z89-assembly1_A-2  TM=9.658E-01  e=5.592E-15  Homo sapiens
  6z80-assembly1_A  TM=9.897E-01  e=1.133E-14  Homo sapiens
  6z89-assembly1_D-2  TM=9.660E-01  e=1.666E-14  Homo sapiens
  7alc-assembly1_D-2  TM=9.682E-01  e=2.155E-14  Homo sapiens

Organism: Homo sapiens (NCBI:txid9606)

Solvent-accessible surface area (backbone atoms only — not comparable to full-atom values): 6014 Å² total; per-residue (Å²): 110,57,58,58,52,40,48,74,72,73,47,66,57,80,41,85,86,36,64,58,40,41,60,52,53,50,54,49,52,51,53,58,52,42,44,81,79,60,51,70,69,72,63,50,61,82,45,64,42,84,68,75,38,68,62,79,47,73,51,68,78,35,72,30,52,45,64,38,87,91,73,75,44,77,48,72,54,70,45,73,48,73,49,69,35,80,30,43,44,71,46,70,71,45,66,51,58,73,41,56,54

pLDDT: mean 92.39, std 7.05, range [64.31, 98.62]

InterPro domains:
  IPR001474 GTP cyclohydrolase I [PTHR11109] (1-100)
  IPR018234 GTP cyclohydrolase I, conserved site [PS00859] (55-71)
  IPR020602 GTP cyclohydrolase I domain [PF01227] (2-99)
  IPR043133 GTP cyclohydrolase I, C-terminal/NADPH-dependent 7-cyano-7-deazaguanine reductase [G3DSA:3.30.1130.10] (45-101)
  IPR043134 GTP cyclohydrolase I, N-terminal domain [G3DSA:1.10.286.10] (1-43)